Protein AF-A0A7C6ZYF8-F1 (afdb_monomer_lite)

Foldseek 3Di:
DDDQDDDPVCPPVCVSLVVVCCQCVPPVRVQPKDKDFDDPCPVSCVVSQWDDDPDHRMTIHHGDD

Sequence (65 aa):
MCDVIVDENHRGKGIGKKLVSLVVESDEFKDLRGILATRDAHGLYQQYGFVKAAEGRFMLRPAYE

Structure (mmCIF, N/CA/C/O backbone):
data_AF-A0A7C6ZYF8-F1
#
_entry.id   AF-A0A7C6ZYF8-F1
#
loop_
_atom_site.group_PDB
_atom_site.id
_atom_site.type_symbol
_atom_site.label_atom_id
_atom_site.label_alt_id
_atom_site.label_comp_id
_atom_site.label_asym_id
_atom_site.label_entity_id
_atom_site.label_seq_id
_atom_site.pdbx_PDB_ins_code
_atom_site.Cartn_x
_atom_site.Cartn_y
_atom_site.Cartn_z
_atom_site.occupancy
_atom_site.B_iso_or_equiv
_atom_site.auth_seq_id
_atom_site.auth_comp_id
_atom_site.auth_asym_id
_atom_site.auth_atom_id
_atom_site.pdbx_PDB_model_num
ATOM 1 N N . MET A 1 1 ? 9.142 -6.113 5.046 1.00 46.34 1 MET A N 1
ATOM 2 C CA . MET A 1 1 ? 7.941 -6.434 5.843 1.00 46.34 1 MET A CA 1
ATOM 3 C C . MET A 1 1 ? 7.219 -5.121 6.057 1.00 46.34 1 MET A C 1
ATOM 5 O O . MET A 1 1 ? 7.843 -4.205 6.573 1.00 46.34 1 MET A O 1
ATOM 9 N N . CYS A 1 2 ? 6.000 -4.978 5.543 1.00 65.00 2 CYS A N 1
ATOM 10 C CA . CYS A 1 2 ? 5.236 -3.734 5.636 1.00 65.00 2 CYS A CA 1
ATOM 11 C C . CYS A 1 2 ? 3.878 -4.078 6.238 1.00 65.00 2 CYS A C 1
ATOM 13 O O . CYS A 1 2 ? 3.004 -4.583 5.535 1.00 65.00 2 CYS A O 1
ATOM 15 N N . ASP A 1 3 ? 3.725 -3.830 7.535 1.00 84.25 3 ASP A N 1
ATOM 16 C CA . ASP A 1 3 ? 2.506 -4.160 8.268 1.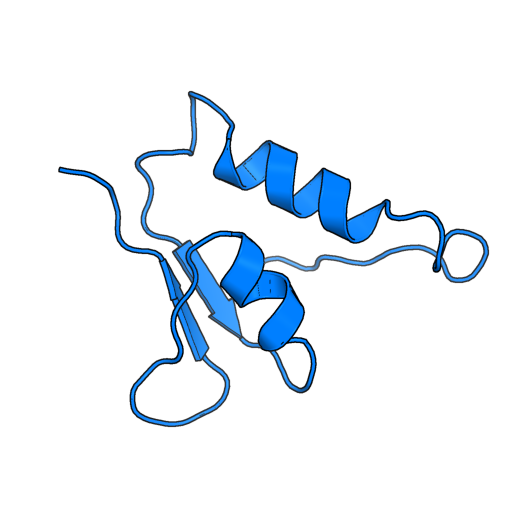00 84.25 3 ASP A CA 1
ATOM 17 C C . ASP A 1 3 ? 1.597 -2.929 8.303 1.00 84.25 3 ASP A C 1
ATOM 19 O O . ASP A 1 3 ? 1.668 -2.092 9.201 1.00 84.25 3 ASP A O 1
ATOM 23 N N . VAL A 1 4 ? 0.747 -2.783 7.281 1.00 89.38 4 VAL A N 1
ATOM 24 C CA . VAL A 1 4 ? -0.286 -1.736 7.274 1.00 89.38 4 VAL A CA 1
ATOM 25 C C . VAL A 1 4 ? -1.449 -2.204 8.139 1.00 89.38 4 VAL A C 1
ATOM 27 O O . VAL A 1 4 ? -2.279 -3.003 7.708 1.00 89.38 4 VAL A O 1
ATOM 30 N N . ILE A 1 5 ? -1.511 -1.699 9.368 1.00 93.19 5 ILE A N 1
ATOM 31 C CA . ILE A 1 5 ? -2.546 -2.045 10.343 1.00 93.19 5 ILE A CA 1
ATOM 32 C C . ILE A 1 5 ? -3.233 -0.765 10.812 1.00 93.19 5 ILE A C 1
ATOM 34 O O . ILE A 1 5 ? -2.593 0.249 11.078 1.00 93.19 5 ILE A O 1
ATOM 38 N N . VAL A 1 6 ? -4.559 -0.820 10.912 1.00 94.50 6 VAL A N 1
ATOM 39 C CA . VAL A 1 6 ? -5.372 0.235 11.522 1.00 94.50 6 VAL A CA 1
ATOM 40 C C . VAL A 1 6 ? -6.121 -0.368 12.700 1.00 94.50 6 VAL A C 1
ATOM 42 O O . VAL A 1 6 ? -6.775 -1.409 12.550 1.00 94.50 6 VAL A O 1
ATOM 45 N N . ASP A 1 7 ? -6.024 0.310 13.844 1.00 96.94 7 ASP A N 1
ATOM 46 C CA . ASP A 1 7 ? -6.787 0.010 15.054 1.00 96.94 7 ASP A CA 1
ATOM 47 C C . ASP A 1 7 ? -8.280 -0.147 14.744 1.00 96.94 7 ASP A C 1
ATOM 49 O O . ASP A 1 7 ? -8.844 0.595 13.934 1.00 96.94 7 ASP A O 1
ATOM 53 N N . GLU A 1 8 ? -8.929 -1.120 15.380 1.00 97.38 8 GLU A N 1
ATOM 54 C CA . GLU A 1 8 ? -10.292 -1.522 15.026 1.00 97.38 8 GLU A CA 1
ATOM 55 C C . GLU A 1 8 ? -11.297 -0.379 15.199 1.00 97.38 8 GLU A C 1
ATOM 57 O O . GLU A 1 8 ? -12.144 -0.177 14.328 1.00 97.38 8 GLU A O 1
ATOM 62 N N . ASN A 1 9 ? -11.121 0.454 16.232 1.00 98.25 9 ASN A N 1
ATOM 63 C CA . ASN A 1 9 ? -11.981 1.611 16.524 1.00 98.25 9 ASN A CA 1
ATOM 64 C C . ASN A 1 9 ? -11.803 2.764 15.514 1.00 98.25 9 ASN A C 1
ATOM 66 O O . ASN A 1 9 ? -12.520 3.774 15.532 1.00 98.25 9 ASN A O 1
ATOM 70 N N . HIS A 1 10 ? -10.823 2.636 14.621 1.00 97.62 10 HIS A N 1
ATOM 71 C CA . H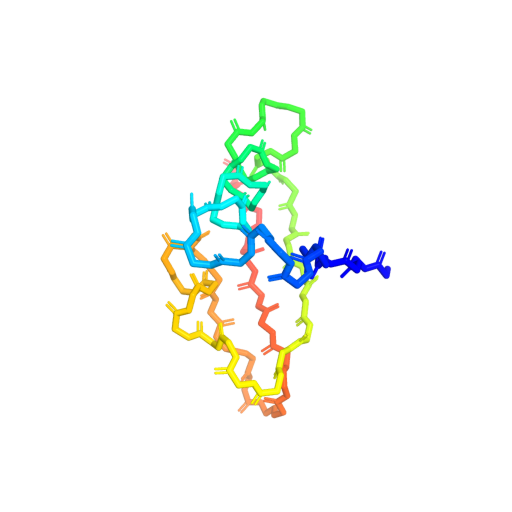IS A 1 10 ? -10.440 3.646 13.643 1.00 97.62 10 HIS A CA 1
ATOM 72 C C . HIS A 1 10 ? -10.586 3.166 12.191 1.00 97.62 10 HIS A C 1
ATOM 74 O O . HIS A 1 10 ? -10.364 3.944 11.257 1.00 97.62 10 HIS A O 1
ATOM 80 N N . ARG A 1 11 ? -11.012 1.915 11.970 1.00 96.25 11 ARG A N 1
ATOM 81 C CA . ARG A 1 11 ? -11.334 1.387 10.635 1.00 96.25 11 ARG A CA 1
ATOM 82 C C . ARG A 1 11 ? -12.549 2.103 10.030 1.00 96.25 11 ARG A C 1
ATOM 84 O O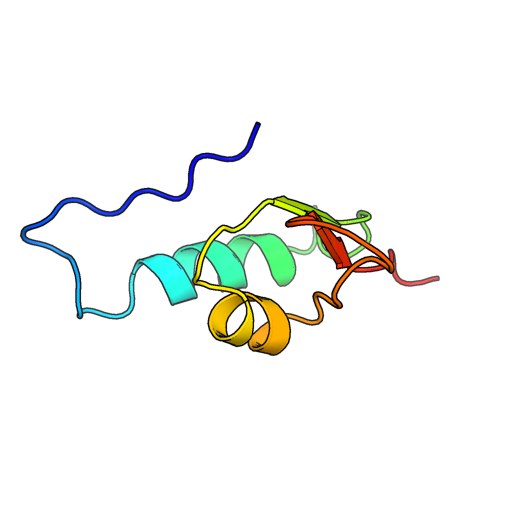 . ARG A 1 11 ? -13.302 2.791 10.709 1.00 96.25 11 ARG A O 1
ATOM 91 N N . GLY A 1 12 ? -12.700 2.007 8.708 1.00 95.62 12 GLY A N 1
ATOM 92 C CA . GLY A 1 12 ? -13.778 2.680 7.964 1.00 95.62 12 GLY A CA 1
ATOM 93 C C . GLY A 1 12 ? -13.587 4.191 7.756 1.00 95.62 12 GLY A C 1
ATOM 94 O O . GLY A 1 12 ? -14.280 4.779 6.936 1.00 95.62 12 GLY A O 1
ATOM 95 N N . LYS A 1 13 ? -12.597 4.815 8.410 1.00 97.50 13 LYS A N 1
ATOM 96 C CA . LYS A 1 13 ? -12.317 6.264 8.331 1.00 97.50 13 LYS A CA 1
ATOM 97 C C . LYS A 1 13 ? -11.321 6.661 7.228 1.00 97.50 13 LYS A C 1
ATOM 99 O O . LYS A 1 13 ? -10.822 7.778 7.213 1.00 97.50 13 LYS A O 1
ATOM 104 N N . GLY A 1 14 ? -10.953 5.735 6.338 1.00 95.38 14 GLY A N 1
ATOM 105 C CA . GLY A 1 14 ? -10.001 5.997 5.245 1.00 95.38 14 GLY A CA 1
ATOM 106 C C . GLY A 1 14 ? -8.517 6.087 5.646 1.00 95.38 14 GLY A 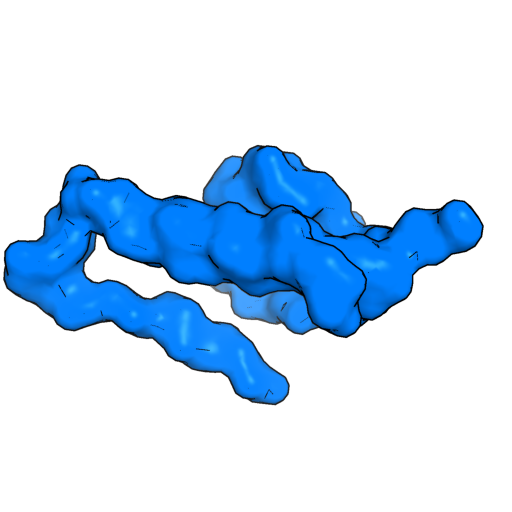C 1
ATOM 107 O O . GLY A 1 14 ? -7.681 6.350 4.789 1.00 95.38 14 GLY A O 1
ATOM 108 N N . ILE A 1 15 ? -8.154 5.814 6.903 1.00 96.31 15 ILE A N 1
ATOM 109 C CA . ILE A 1 15 ? -6.769 5.943 7.403 1.00 96.31 15 ILE A CA 1
ATOM 110 C C . ILE A 1 15 ? -5.784 5.062 6.625 1.00 96.31 15 ILE A C 1
ATOM 112 O O . ILE A 1 15 ? -4.745 5.548 6.197 1.00 96.31 15 ILE A O 1
ATOM 116 N N . GLY A 1 16 ? -6.120 3.790 6.378 1.00 94.25 16 GLY A N 1
ATOM 117 C CA . GLY A 1 16 ? -5.240 2.883 5.629 1.00 94.25 16 GLY A CA 1
ATOM 118 C C . GLY A 1 16 ? -4.954 3.374 4.206 1.00 94.25 16 GLY A C 1
ATOM 119 O O . GLY A 1 16 ? -3.821 3.297 3.747 1.00 94.25 16 GLY A O 1
ATOM 120 N N . LYS A 1 17 ? -5.956 3.970 3.544 1.00 95.31 17 LYS A N 1
ATOM 121 C CA . LYS A 1 17 ? -5.786 4.612 2.232 1.00 95.31 17 LYS A CA 1
ATOM 122 C C . LYS A 1 17 ? -4.809 5.784 2.307 1.00 95.31 17 LYS A C 1
ATOM 124 O O . LYS A 1 17 ? -3.917 5.885 1.474 1.00 95.31 17 LYS A O 1
ATOM 129 N N . LYS A 1 18 ? -4.954 6.634 3.327 1.00 95.88 18 LYS A N 1
ATOM 130 C CA . LYS A 1 18 ? -4.064 7.779 3.552 1.00 95.88 18 LYS A CA 1
ATOM 131 C C . LYS A 1 18 ? -2.626 7.347 3.853 1.00 95.88 18 LYS A C 1
ATOM 133 O O . LYS A 1 18 ? -1.693 7.968 3.369 1.00 95.88 18 LYS A O 1
ATOM 138 N N . LEU A 1 19 ? -2.434 6.276 4.625 1.00 94.62 19 LEU A N 1
ATOM 139 C CA . LEU A 1 19 ? -1.099 5.729 4.888 1.00 94.62 19 LEU A CA 1
ATOM 140 C C . LEU A 1 19 ? -0.425 5.256 3.596 1.00 94.62 19 LEU A C 1
ATOM 142 O O . LEU A 1 19 ? 0.725 5.598 3.348 1.00 94.62 19 LEU A O 1
ATOM 146 N N . VAL A 1 20 ? -1.146 4.503 2.758 1.00 94.12 20 VAL A N 1
ATOM 147 C CA . VAL A 1 20 ? -0.603 4.010 1.485 1.00 94.12 20 VAL A CA 1
ATOM 148 C C . VAL A 1 20 ? -0.321 5.161 0.516 1.00 94.12 20 VAL A C 1
ATOM 1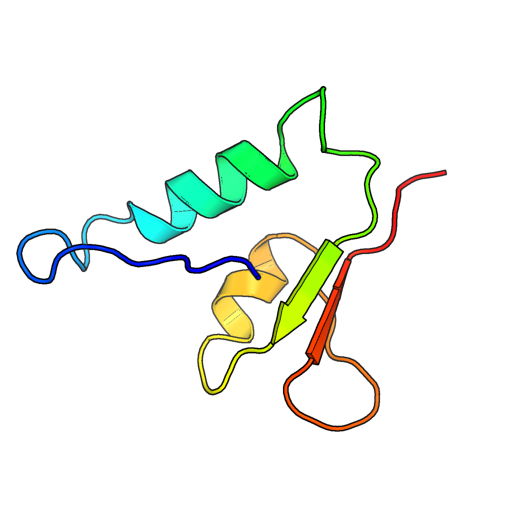50 O O . VAL A 1 20 ? 0.740 5.157 -0.104 1.00 94.12 20 VAL A O 1
ATOM 153 N N . SER A 1 21 ? -1.212 6.156 0.416 1.00 94.50 21 SER A N 1
ATOM 154 C CA . SER A 1 21 ? -1.005 7.306 -0.477 1.00 94.50 21 SER A CA 1
ATOM 155 C C . SER A 1 21 ? 0.258 8.078 -0.106 1.00 94.50 21 SER A C 1
ATOM 157 O O . SER A 1 21 ? 1.096 8.302 -0.967 1.00 94.50 21 SER A O 1
ATOM 159 N N . LEU A 1 22 ? 0.461 8.371 1.183 1.00 93.88 22 LEU A N 1
ATOM 160 C CA . LEU A 1 22 ? 1.643 9.094 1.658 1.00 93.88 22 LEU A CA 1
ATOM 161 C C . LEU A 1 22 ? 2.956 8.376 1.322 1.00 93.88 22 LEU A C 1
ATOM 163 O O . LEU A 1 22 ? 3.936 9.032 0.996 1.00 93.88 22 LEU A O 1
ATOM 167 N N . VAL A 1 23 ? 2.987 7.041 1.382 1.00 92.00 23 VAL A N 1
ATOM 168 C CA . VAL A 1 23 ? 4.186 6.271 1.009 1.00 92.00 23 VAL A CA 1
ATOM 169 C C . VAL A 1 23 ? 4.423 6.320 -0.500 1.00 92.00 23 VAL A C 1
ATOM 171 O O . VAL A 1 23 ? 5.552 6.508 -0.936 1.00 92.00 23 VAL A O 1
ATOM 174 N N . VAL A 1 24 ? 3.369 6.146 -1.297 1.00 91.31 24 VAL A N 1
ATOM 175 C CA . VAL A 1 24 ? 3.461 6.068 -2.764 1.00 91.31 24 VAL A CA 1
ATOM 176 C C . VAL A 1 24 ? 3.733 7.433 -3.408 1.00 91.31 24 VAL A C 1
ATOM 178 O O . VAL A 1 24 ? 4.382 7.491 -4.450 1.00 91.31 24 VAL A O 1
ATOM 181 N N . GLU A 1 25 ? 3.253 8.513 -2.792 1.00 91.50 25 GLU A N 1
ATOM 182 C CA . GLU A 1 25 ? 3.372 9.897 -3.272 1.00 91.50 25 GLU A CA 1
ATOM 183 C C . GLU A 1 25 ? 4.574 10.644 -2.670 1.00 91.50 25 GLU A C 1
ATOM 185 O O . GLU A 1 25 ? 4.867 11.759 -3.094 1.00 91.50 25 GLU A O 1
ATOM 190 N N . SER A 1 26 ? 5.273 10.059 -1.691 1.00 92.31 26 SER A N 1
ATOM 191 C CA . SER A 1 26 ? 6.462 10.668 -1.082 1.00 92.31 26 SER A CA 1
ATOM 192 C C . SER A 1 26 ? 7.564 10.882 -2.119 1.00 92.31 26 SER A C 1
ATOM 194 O O . SER A 1 26 ? 7.974 9.928 -2.777 1.00 92.31 26 SER A O 1
ATOM 196 N N . ASP A 1 27 ? 8.124 12.091 -2.199 1.00 91.69 27 ASP A N 1
ATOM 197 C CA . ASP A 1 27 ? 9.279 12.384 -3.059 1.00 91.69 27 ASP A CA 1
ATOM 198 C C . ASP A 1 27 ? 10.499 11.505 -2.755 1.00 91.69 27 ASP A C 1
ATOM 200 O O . ASP A 1 27 ? 11.298 11.239 -3.646 1.00 91.69 27 ASP A O 1
ATOM 204 N N . GLU A 1 28 ? 10.621 11.016 -1.521 1.00 92.00 28 GLU A N 1
ATOM 205 C CA . GLU A 1 28 ? 11.710 10.130 -1.103 1.00 92.00 28 GLU A CA 1
ATOM 206 C C . GLU A 1 28 ? 11.534 8.694 -1.626 1.00 92.00 28 GLU A C 1
ATOM 208 O O . GLU A 1 28 ? 12.513 7.982 -1.845 1.00 92.00 28 GLU A O 1
ATOM 213 N N . PHE A 1 29 ? 10.288 8.246 -1.827 1.00 88.69 29 PHE A N 1
ATOM 214 C CA . PHE A 1 29 ? 9.971 6.835 -2.093 1.00 88.69 29 PHE A CA 1
ATOM 215 C C . PHE A 1 29 ? 9.252 6.587 -3.420 1.00 88.69 29 PHE A C 1
ATOM 217 O O . PHE A 1 29 ? 9.102 5.429 -3.823 1.00 88.69 29 PHE A O 1
ATOM 224 N N . LYS A 1 30 ? 8.788 7.635 -4.108 1.00 86.94 30 LYS A N 1
ATOM 225 C CA . LYS A 1 30 ? 7.959 7.518 -5.315 1.00 86.94 30 LYS A CA 1
ATOM 226 C C . LYS A 1 30 ? 8.643 6.726 -6.429 1.00 86.94 30 LYS A C 1
ATOM 228 O O . LYS A 1 30 ? 7.946 5.978 -7.113 1.00 86.94 30 LYS A O 1
ATOM 233 N N . ASP A 1 31 ? 9.969 6.793 -6.519 1.00 89.44 31 ASP A N 1
ATOM 234 C CA . ASP A 1 31 ? 10.766 6.128 -7.557 1.00 89.44 31 ASP A CA 1
ATOM 235 C C . ASP A 1 31 ? 11.262 4.735 -7.129 1.00 89.44 31 ASP A C 1
ATOM 237 O O . ASP A 1 31 ? 11.953 4.043 -7.872 1.00 89.44 31 ASP A O 1
ATOM 241 N N . LEU A 1 32 ? 10.887 4.264 -5.934 1.00 91.44 32 LEU A N 1
ATOM 242 C CA . LEU A 1 32 ? 11.218 2.916 -5.485 1.00 91.44 32 LEU A CA 1
ATOM 243 C C . LEU A 1 32 ? 10.246 1.876 -6.043 1.00 91.44 32 LEU A C 1
ATOM 245 O O . LEU A 1 32 ? 9.025 2.063 -6.091 1.00 91.44 32 LEU A O 1
ATOM 249 N N . ARG A 1 33 ? 10.792 0.698 -6.356 1.00 92.75 33 ARG A N 1
ATOM 250 C CA . ARG A 1 33 ? 9.989 -0.482 -6.678 1.00 92.75 33 ARG A CA 1
ATOM 251 C C . ARG A 1 33 ? 9.213 -0.942 -5.442 1.00 92.75 33 ARG A C 1
ATOM 253 O O . ARG A 1 33 ? 9.798 -1.274 -4.413 1.00 92.75 33 ARG A O 1
ATOM 260 N N . GLY A 1 34 ? 7.894 -1.039 -5.571 1.00 92.50 34 GLY A N 1
ATOM 261 C CA . GLY A 1 34 ? 7.014 -1.556 -4.526 1.00 92.50 34 GLY A CA 1
ATOM 262 C C . GLY A 1 34 ? 6.794 -3.063 -4.647 1.00 92.50 34 GLY A C 1
ATOM 263 O O . GLY A 1 34 ? 6.524 -3.575 -5.736 1.00 92.50 34 GLY A O 1
ATOM 264 N N . ILE A 1 35 ? 6.845 -3.769 -3.517 1.00 93.56 35 ILE A N 1
ATOM 265 C CA . ILE A 1 35 ? 6.424 -5.169 -3.395 1.00 93.56 35 ILE A CA 1
ATOM 266 C C . ILE A 1 35 ? 5.595 -5.354 -2.128 1.00 93.56 35 ILE A C 1
ATOM 268 O O . ILE A 1 35 ? 5.972 -4.903 -1.047 1.00 93.56 35 ILE A O 1
ATOM 272 N N . LEU A 1 36 ? 4.465 -6.039 -2.257 1.00 94.38 36 LEU A N 1
ATOM 273 C CA . LEU A 1 36 ? 3.637 -6.442 -1.124 1.00 94.38 36 LEU A CA 1
ATOM 274 C C . LEU A 1 36 ? 2.962 -7.777 -1.403 1.00 94.38 36 LEU A C 1
ATOM 276 O O . LEU A 1 36 ? 2.871 -8.201 -2.553 1.00 94.38 36 LEU A O 1
ATOM 280 N N . ALA A 1 37 ? 2.454 -8.415 -0.355 1.00 93.81 37 ALA A N 1
ATOM 281 C CA . ALA A 1 37 ? 1.537 -9.536 -0.475 1.00 93.81 37 ALA A CA 1
ATOM 282 C C . ALA A 1 37 ? 0.219 -9.188 0.216 1.00 93.81 37 ALA A C 1
ATOM 284 O O . ALA A 1 37 ? 0.220 -8.683 1.337 1.00 93.81 37 ALA A O 1
ATOM 285 N N . THR A 1 38 ? -0.907 -9.482 -0.427 1.00 92.88 38 THR A N 1
ATOM 286 C CA . THR A 1 38 ? -2.233 -9.307 0.172 1.00 92.88 38 THR A CA 1
ATOM 287 C C . THR A 1 38 ? -3.106 -10.528 -0.074 1.00 92.88 38 THR A C 1
ATOM 289 O O . THR A 1 38 ? -3.017 -11.184 -1.109 1.00 92.88 38 THR A O 1
ATOM 292 N N . ARG A 1 39 ? -3.936 -10.882 0.909 1.00 93.38 39 ARG A N 1
ATOM 293 C CA . ARG A 1 39 ? -4.876 -12.001 0.780 1.00 93.38 39 ARG A CA 1
ATOM 294 C C . ARG A 1 39 ? -6.146 -11.579 0.043 1.00 93.38 39 ARG A C 1
ATOM 296 O O . ARG A 1 39 ? -6.621 -12.316 -0.811 1.00 93.38 39 ARG A O 1
ATOM 303 N N . ASP A 1 40 ? -6.678 -10.406 0.367 1.00 92.56 40 ASP A N 1
ATOM 304 C CA . ASP A 1 40 ? -8.023 -9.960 -0.015 1.00 92.56 40 ASP A CA 1
ATOM 305 C C . ASP A 1 40 ? -8.090 -8.474 -0.425 1.00 92.56 40 ASP A C 1
ATOM 307 O O . ASP A 1 40 ? -9.043 -8.071 -1.086 1.00 92.56 40 ASP A O 1
ATOM 311 N N . ALA A 1 41 ? -7.059 -7.663 -0.162 1.00 94.25 41 ALA A N 1
ATOM 312 C CA . ALA A 1 41 ? -7.075 -6.218 -0.421 1.00 94.25 41 ALA A CA 1
ATOM 313 C C . ALA A 1 41 ? -6.497 -5.809 -1.792 1.00 94.25 41 ALA A C 1
ATOM 315 O O . ALA A 1 41 ? -6.029 -4.686 -1.963 1.00 94.25 41 ALA A O 1
ATOM 316 N N . HIS A 1 42 ? -6.526 -6.688 -2.796 1.00 94.69 42 HIS A N 1
ATOM 317 C CA . HIS A 1 42 ? -5.941 -6.407 -4.117 1.00 94.69 42 HIS A CA 1
ATOM 318 C C . HIS A 1 42 ? -6.498 -5.121 -4.752 1.00 94.69 42 HIS A C 1
ATOM 320 O O . HIS A 1 42 ? -5.732 -4.263 -5.181 1.00 94.69 42 HIS A O 1
ATOM 326 N N . GLY A 1 43 ? -7.826 -4.953 -4.740 1.00 94.06 43 GLY A N 1
ATOM 327 C CA . GLY A 1 43 ? -8.494 -3.780 -5.316 1.00 94.06 43 GLY A CA 1
ATOM 328 C C . GLY A 1 43 ? -8.154 -2.458 -4.625 1.00 94.06 43 GLY A C 1
ATOM 329 O O . GLY A 1 43 ? -8.256 -1.404 -5.246 1.00 94.06 43 GLY A O 1
ATOM 330 N N . LEU A 1 44 ? -7.719 -2.502 -3.361 1.00 93.62 44 LEU A N 1
ATOM 331 C CA . LEU A 1 44 ? -7.199 -1.329 -2.661 1.00 93.62 44 LEU A CA 1
ATOM 332 C C . LEU A 1 44 ? -5.854 -0.913 -3.261 1.00 93.62 44 LEU A C 1
ATOM 334 O O . LEU A 1 44 ? -5.698 0.233 -3.662 1.00 93.62 44 LEU A O 1
ATOM 338 N N . TYR A 1 45 ? -4.895 -1.836 -3.348 1.00 95.44 45 TYR A N 1
ATOM 339 C CA . TYR A 1 45 ? -3.540 -1.516 -3.808 1.00 95.44 45 TYR A CA 1
ATOM 340 C C . TYR A 1 45 ? -3.473 -1.185 -5.305 1.00 95.44 45 TYR A C 1
ATOM 342 O O . TYR A 1 45 ? -2.639 -0.376 -5.709 1.00 95.44 45 TYR A O 1
ATOM 350 N N . GLN A 1 46 ? -4.390 -1.721 -6.118 1.00 95.75 46 GLN A N 1
ATOM 351 C CA . GLN A 1 46 ? -4.521 -1.350 -7.535 1.00 95.75 46 GLN A CA 1
ATOM 352 C C . GLN A 1 46 ? -4.783 0.147 -7.745 1.00 95.75 46 GLN A C 1
ATOM 354 O O . GLN A 1 46 ? -4.326 0.705 -8.738 1.00 95.75 46 GLN A O 1
ATOM 359 N N . GLN A 1 47 ? -5.444 0.818 -6.793 1.00 94.88 47 GLN A N 1
ATOM 360 C CA . GLN A 1 47 ? -5.685 2.269 -6.846 1.00 94.88 47 GLN A CA 1
ATOM 361 C C . GLN A 1 47 ? -4.385 3.084 -6.774 1.00 94.88 47 GLN A C 1
ATOM 363 O O . GLN A 1 47 ? -4.380 4.247 -7.156 1.00 94.88 47 GLN A O 1
ATOM 368 N N . TYR A 1 48 ? -3.287 2.473 -6.319 1.00 94.31 48 TYR A N 1
ATOM 369 C CA . TYR A 1 48 ? -1.982 3.108 -6.127 1.00 94.31 48 TYR A CA 1
ATOM 370 C C . TYR A 1 48 ? -0.921 2.602 -7.118 1.00 94.31 48 TYR A C 1
ATOM 372 O O . TYR A 1 48 ? 0.275 2.712 -6.858 1.00 94.31 48 TYR A O 1
ATOM 380 N N . GLY A 1 49 ? -1.338 2.002 -8.237 1.00 94.12 49 GLY A N 1
ATOM 381 C CA . GLY A 1 49 ? -0.428 1.547 -9.296 1.00 94.12 49 GLY A CA 1
ATOM 382 C C . GLY A 1 49 ? 0.237 0.190 -9.045 1.00 94.12 49 GLY A C 1
ATOM 383 O O . GLY A 1 49 ? 1.143 -0.191 -9.782 1.00 94.12 49 GLY A O 1
ATOM 384 N N . PHE A 1 50 ? -0.201 -0.566 -8.033 1.00 95.31 50 PHE A N 1
ATOM 385 C CA . PHE A 1 50 ? 0.229 -1.955 -7.873 1.00 95.31 50 PHE A CA 1
ATOM 386 C C . PHE A 1 50 ? -0.529 -2.876 -8.833 1.00 95.31 50 PHE A C 1
ATOM 388 O O . PHE A 1 50 ? -1.756 -2.840 -8.929 1.00 95.31 50 PHE A O 1
ATOM 395 N N . VAL A 1 51 ? 0.196 -3.782 -9.477 1.00 96.00 51 VAL A N 1
ATOM 396 C CA . VAL A 1 51 ? -0.339 -4.824 -10.356 1.00 96.00 51 VAL A CA 1
ATOM 397 C C . VAL A 1 51 ? -0.108 -6.201 -9.745 1.00 96.00 51 VAL A C 1
ATOM 399 O O . VAL A 1 51 ? 0.845 -6.406 -8.994 1.00 96.00 51 VAL A O 1
ATOM 402 N N . LYS A 1 52 ? -0.991 -7.163 -10.030 1.00 95.44 52 LYS A N 1
ATOM 403 C CA . LYS A 1 52 ? -0.806 -8.544 -9.563 1.00 95.44 52 LYS A CA 1
ATOM 404 C C . LYS A 1 52 ? 0.423 -9.163 -10.231 1.00 95.44 52 LYS A C 1
ATOM 406 O O . LYS A 1 52 ? 0.621 -8.993 -11.431 1.00 95.44 52 LYS A O 1
ATOM 411 N N . ALA A 1 53 ? 1.219 -9.898 -9.457 1.00 93.06 53 ALA A N 1
ATOM 412 C CA . ALA A 1 53 ? 2.208 -10.809 -10.021 1.00 93.06 53 ALA A CA 1
ATOM 413 C C . ALA A 1 53 ? 1.504 -11.982 -10.731 1.00 93.06 53 ALA A C 1
ATOM 415 O O . ALA A 1 53 ? 0.332 -12.250 -10.461 1.00 93.06 53 ALA A O 1
ATOM 416 N N . ALA A 1 54 ? 2.221 -12.670 -11.630 1.00 85.69 54 ALA A N 1
ATOM 417 C CA . ALA A 1 54 ? 1.667 -13.747 -12.458 1.00 85.69 54 ALA A CA 1
ATOM 418 C C . ALA A 1 54 ? 0.960 -14.834 -11.633 1.00 85.69 54 ALA A C 1
ATOM 420 O O . ALA A 1 54 ? -0.095 -15.320 -12.028 1.00 85.69 54 ALA A O 1
ATOM 421 N N . GLU A 1 55 ? 1.504 -15.166 -10.460 1.00 79.62 55 GLU A N 1
ATOM 422 C CA . GLU A 1 55 ? 0.930 -16.161 -9.561 1.00 79.62 55 GLU A CA 1
ATOM 423 C C . GLU A 1 55 ? 1.059 -15.725 -8.093 1.00 79.62 55 GLU A C 1
ATOM 425 O O . GLU A 1 55 ? 2.038 -15.099 -7.675 1.00 79.62 55 GLU A O 1
ATOM 430 N N . GLY A 1 56 ? 0.056 -16.081 -7.287 1.00 84.81 56 GLY A N 1
ATOM 431 C CA . GLY A 1 56 ? 0.066 -15.893 -5.838 1.00 84.81 56 GLY A CA 1
ATOM 432 C C . GLY A 1 56 ? -0.517 -14.566 -5.340 1.00 84.81 56 GLY A C 1
ATOM 433 O O . GLY A 1 56 ? -1.334 -13.917 -5.985 1.00 84.81 56 GLY A O 1
ATOM 434 N N . ARG A 1 57 ? -0.132 -14.202 -4.112 1.00 90.44 57 ARG A N 1
ATOM 435 C CA . ARG A 1 57 ? -0.664 -13.050 -3.354 1.00 90.44 57 ARG A CA 1
ATOM 436 C C . ARG A 1 57 ? 0.121 -11.758 -3.570 1.00 90.44 57 ARG A C 1
ATOM 438 O O . ARG A 1 57 ? -0.197 -10.738 -2.961 1.00 90.44 57 ARG A O 1
ATOM 445 N N . PHE A 1 58 ? 1.187 -11.818 -4.361 1.00 95.00 58 PHE A N 1
ATOM 446 C CA . PHE A 1 58 ? 2.101 -10.701 -4.525 1.00 95.00 58 PHE A CA 1
ATOM 447 C C . PHE A 1 58 ? 1.551 -9.655 -5.488 1.00 95.00 58 PHE A C 1
ATOM 449 O O . PHE A 1 58 ? 0.945 -9.968 -6.514 1.00 95.00 58 PHE A O 1
ATOM 456 N N . MET A 1 59 ? 1.817 -8.398 -5.156 1.00 95.81 59 MET A N 1
ATOM 457 C CA . MET A 1 59 ? 1.594 -7.258 -6.026 1.00 95.81 59 MET A CA 1
ATOM 458 C C . MET A 1 59 ? 2.882 -6.459 -6.166 1.00 95.81 59 MET A C 1
ATOM 460 O O . MET A 1 59 ? 3.657 -6.331 -5.214 1.00 95.81 59 MET A O 1
ATOM 464 N N . LEU A 1 60 ? 3.101 -5.934 -7.364 1.00 95.19 60 LEU A N 1
ATOM 465 C CA . LEU A 1 60 ? 4.300 -5.213 -7.758 1.00 95.19 60 LEU A CA 1
ATOM 466 C C . LEU A 1 60 ? 3.913 -3.821 -8.237 1.00 95.19 60 LEU A C 1
ATOM 468 O O . LEU A 1 60 ? 2.940 -3.670 -8.967 1.00 95.19 60 LEU A O 1
ATOM 472 N N . ARG A 1 61 ? 4.693 -2.815 -7.864 1.00 94.06 61 ARG A N 1
ATOM 473 C CA . ARG A 1 61 ? 4.626 -1.469 -8.435 1.00 94.06 61 ARG A CA 1
ATOM 474 C C . ARG A 1 61 ? 6.002 -1.159 -9.027 1.00 94.06 61 ARG A C 1
ATOM 476 O O . ARG A 1 61 ? 6.980 -1.237 -8.278 1.00 94.06 61 ARG A O 1
ATOM 483 N N . PRO A 1 62 ? 6.117 -0.910 -10.341 1.00 89.56 62 PRO A N 1
ATOM 484 C CA . PRO A 1 62 ? 7.404 -0.604 -10.953 1.00 89.56 62 PRO A CA 1
ATOM 485 C C . PRO A 1 62 ? 7.966 0.708 -10.391 1.00 89.56 62 PRO A C 1
ATOM 487 O O . PRO A 1 62 ? 7.205 1.576 -9.968 1.00 89.56 62 PRO A O 1
ATOM 490 N N . ALA A 1 63 ? 9.294 0.821 -10.371 1.00 83.44 63 ALA A N 1
ATOM 491 C CA . ALA A 1 63 ? 9.942 2.123 -10.268 1.00 83.44 63 ALA A CA 1
ATOM 492 C C . ALA A 1 63 ? 9.648 2.903 -11.558 1.00 83.44 63 ALA A C 1
ATOM 494 O O . ALA A 1 63 ? 9.569 2.289 -12.626 1.00 83.44 63 ALA A O 1
ATOM 495 N N . TYR A 1 64 ? 9.453 4.215 -11.454 1.00 71.50 64 TYR A N 1
ATOM 496 C CA . TYR A 1 64 ? 9.458 5.070 -12.637 1.00 71.50 64 TYR A CA 1
ATOM 497 C C . TYR A 1 64 ? 10.904 5.186 -13.149 1.00 71.50 64 TYR A C 1
ATOM 499 O O . TYR A 1 64 ? 11.834 5.161 -12.341 1.00 71.50 64 TYR A O 1
ATOM 507 N N . GLU A 1 65 ? 11.081 5.204 -14.475 1.00 56.28 65 GLU A N 1
ATOM 508 C CA . GLU A 1 65 ? 12.382 5.466 -15.117 1.00 56.28 65 GLU A CA 1
ATOM 509 C C . GLU A 1 65 ? 12.807 6.928 -14.958 1.00 56.28 65 GLU A C 1
ATOM 511 O O . GLU A 1 65 ? 11.917 7.810 -15.038 1.00 56.28 65 GLU A O 1
#

Radius of gyration: 12.25 Å; chains: 1; bounding box: 26×28×32 Å

Secondary structure (DSSP, 8-state):
-------GGGTTSSH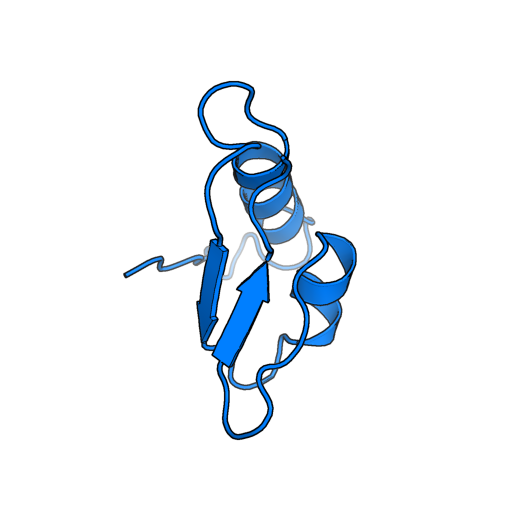HHHHHHHHHH-TTTTTSPEEEE-SS-HHHHHTTT-EE-SSSSEEEEPPP-

pLDDT: mean 90.95, std 9.04, range [46.34, 98.25]